Protein AF-A0A9E5L3S5-F1 (afdb_monomer_lite)

pLDDT: mean 83.5, std 21.83, range [33.69, 98.62]

Secondary structure (DSSP, 8-state):
------------------------------SSPPPP-----TT--HHHHHHHHHHHHHHHHHHHTT-HHHHHHHHHHHHHHH--HHHHHHHHHH--SHHHHHHHHHHHHHHHHTTSS-TTHHHHHHHHHHHHHHHHHHS--

Structure (mmCIF, N/CA/C/O backbone):
data_AF-A0A9E5L3S5-F1
#
_entry.id   AF-A0A9E5L3S5-F1
#
loop_
_atom_site.group_PDB
_atom_site.id
_atom_site.type_symbol
_atom_site.label_atom_id
_atom_site.label_alt_id
_atom_site.label_comp_id
_atom_site.label_asym_id
_atom_site.label_entity_id
_atom_site.label_seq_id
_atom_site.pdbx_PDB_ins_code
_atom_site.Cartn_x
_atom_site.Cartn_y
_atom_site.Cartn_z
_atom_site.occupancy
_atom_site.B_iso_or_equiv
_atom_site.auth_seq_id
_atom_site.auth_comp_id
_atom_site.auth_asym_id
_atom_site.auth_atom_id
_atom_site.pdbx_PDB_model_num
ATOM 1 N N . MET A 1 1 ? 26.745 26.133 58.848 1.00 43.78 1 MET A N 1
ATOM 2 C CA . MET A 1 1 ? 27.192 26.873 57.648 1.00 43.78 1 MET A CA 1
ATOM 3 C C . MET A 1 1 ? 26.079 26.795 56.617 1.00 43.78 1 MET A C 1
ATOM 5 O O . MET A 1 1 ? 25.645 25.698 56.298 1.00 43.78 1 MET A O 1
ATOM 9 N N . LYS A 1 2 ? 25.529 27.949 56.226 1.00 37.78 2 LYS A N 1
ATOM 10 C CA . LYS A 1 2 ? 24.415 28.080 55.278 1.00 37.78 2 LYS A CA 1
ATOM 11 C C . LYS A 1 2 ? 25.001 28.112 53.863 1.00 37.78 2 LYS A C 1
ATOM 13 O O . LYS A 1 2 ? 25.746 29.038 53.569 1.00 37.78 2 LYS A O 1
ATOM 18 N N . ASN A 1 3 ? 24.668 27.139 53.018 1.00 41.59 3 ASN A N 1
ATOM 19 C CA . ASN A 1 3 ? 24.926 27.225 51.579 1.00 41.59 3 ASN A CA 1
ATOM 20 C C . ASN A 1 3 ? 23.659 27.730 50.890 1.00 41.59 3 ASN A C 1
ATOM 22 O O . ASN A 1 3 ? 22.734 26.973 50.610 1.00 41.59 3 ASN A O 1
ATOM 26 N N . THR A 1 4 ? 23.616 29.037 50.662 1.00 42.75 4 THR A N 1
ATOM 27 C CA . THR A 1 4 ? 22.662 29.704 49.775 1.00 42.75 4 THR A CA 1
ATOM 28 C C . THR A 1 4 ? 23.167 29.585 48.341 1.00 42.75 4 THR A C 1
ATOM 30 O O . THR A 1 4 ? 24.116 30.268 47.963 1.00 42.75 4 THR A O 1
ATOM 33 N N . PHE A 1 5 ? 22.540 28.719 47.546 1.00 42.59 5 PHE A N 1
ATOM 34 C CA . PHE A 1 5 ? 22.671 28.756 46.092 1.00 42.59 5 PHE A CA 1
ATOM 35 C C . PHE A 1 5 ? 21.737 29.844 45.550 1.00 42.59 5 PHE A C 1
ATOM 37 O O . PHE A 1 5 ? 20.516 29.725 45.632 1.00 42.59 5 PHE A O 1
ATOM 44 N N . ASN A 1 6 ? 22.327 30.918 45.024 1.00 40.72 6 ASN A N 1
ATOM 45 C CA . ASN A 1 6 ? 21.635 31.920 44.221 1.00 40.72 6 ASN A CA 1
ATOM 46 C C . ASN A 1 6 ? 21.326 31.314 42.848 1.00 40.72 6 ASN A C 1
ATOM 48 O O . ASN A 1 6 ? 22.251 31.024 42.090 1.00 40.72 6 ASN A O 1
ATOM 52 N N . LEU A 1 7 ? 20.044 31.135 42.524 1.00 37.06 7 LEU A N 1
ATOM 53 C CA . LEU A 1 7 ? 19.601 30.818 41.168 1.00 37.06 7 LEU A CA 1
ATOM 54 C C . LEU A 1 7 ? 19.090 32.104 40.513 1.00 37.06 7 LEU A C 1
ATOM 56 O O . LEU A 1 7 ? 17.988 32.574 40.796 1.00 37.06 7 LEU A O 1
ATOM 60 N N . THR A 1 8 ? 19.918 32.696 39.661 1.00 41.88 8 THR A N 1
ATOM 61 C CA . THR A 1 8 ? 19.552 33.844 38.832 1.00 41.88 8 THR A CA 1
ATOM 62 C C . THR A 1 8 ? 18.956 33.358 37.508 1.00 41.88 8 THR A C 1
ATOM 64 O O . THR A 1 8 ? 19.587 32.585 36.797 1.00 41.88 8 THR A O 1
ATOM 67 N N . LEU A 1 9 ? 17.738 33.837 37.233 1.00 40.69 9 LEU A N 1
ATOM 68 C CA . LEU A 1 9 ? 17.038 34.050 35.955 1.00 40.69 9 LEU A CA 1
ATOM 69 C C . LEU A 1 9 ? 17.344 33.156 34.736 1.00 40.69 9 LEU A C 1
ATOM 71 O O . LEU A 1 9 ? 18.415 33.236 34.147 1.00 40.69 9 LEU A O 1
ATOM 75 N N . PHE A 1 10 ? 16.279 32.567 34.184 1.00 33.69 10 PHE A N 1
ATOM 76 C CA . PHE A 1 10 ? 16.020 32.632 32.741 1.00 33.69 10 PHE A CA 1
ATOM 77 C C . PHE A 1 10 ? 14.518 32.839 32.509 1.00 33.69 10 PHE A C 1
ATOM 79 O O . PHE A 1 10 ? 13.717 31.913 32.617 1.00 33.69 10 PHE A O 1
ATOM 86 N N . SER A 1 11 ? 14.124 34.081 32.226 1.00 44.00 11 SER A N 1
ATOM 87 C CA . SER A 1 11 ? 12.788 34.394 31.718 1.00 44.00 11 SER A CA 1
ATOM 88 C C . SER A 1 11 ? 12.725 33.953 30.259 1.00 44.00 11 SER A C 1
ATOM 90 O O . SER A 1 11 ? 13.373 34.556 29.407 1.00 44.00 11 SER A O 1
ATOM 92 N N . ILE A 1 12 ?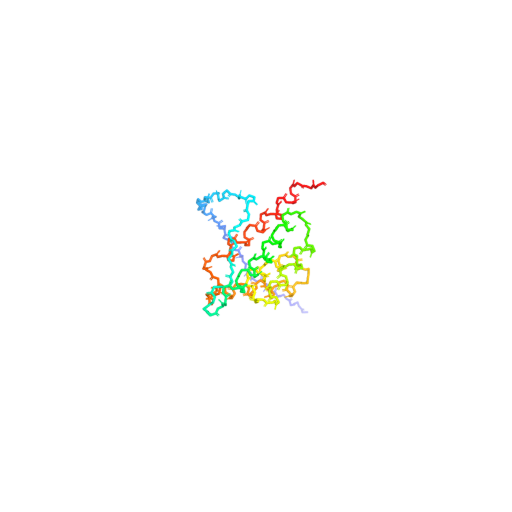 11.969 32.898 29.962 1.00 47.94 12 ILE A N 1
ATOM 93 C CA . ILE A 1 12 ? 11.659 32.521 28.581 1.00 47.94 12 ILE A CA 1
ATOM 94 C C . ILE A 1 12 ? 10.521 33.430 28.118 1.00 47.94 12 ILE A C 1
ATOM 96 O O . ILE A 1 12 ? 9.374 33.280 28.537 1.00 47.94 12 ILE A O 1
ATOM 100 N N . THR A 1 13 ? 10.845 34.406 27.276 1.00 49.91 13 THR A N 1
ATOM 101 C CA . THR A 1 13 ? 9.865 35.193 26.530 1.00 49.91 13 THR A CA 1
ATOM 102 C C . THR A 1 13 ? 9.142 34.275 25.548 1.00 49.91 13 THR A C 1
ATOM 104 O O . THR A 1 13 ? 9.743 33.705 24.639 1.00 49.91 13 THR A O 1
ATOM 107 N N . LEU A 1 14 ? 7.835 34.118 25.750 1.00 38.09 14 LEU A N 1
ATOM 108 C CA . LEU A 1 14 ? 6.951 33.362 24.873 1.00 38.09 14 LEU A CA 1
ATOM 109 C C . LEU A 1 14 ? 6.778 34.143 23.558 1.00 38.09 14 LEU A C 1
ATOM 111 O O . LEU A 1 14 ? 6.025 35.113 23.501 1.00 38.09 14 LEU A O 1
ATOM 115 N N . LEU A 1 15 ? 7.495 33.747 22.504 1.00 42.22 15 LEU A N 1
ATOM 116 C CA . LEU A 1 15 ? 7.208 34.215 21.148 1.00 42.22 15 LEU A CA 1
ATOM 117 C C . LEU A 1 15 ? 5.866 33.620 20.706 1.00 42.22 15 LEU A C 1
ATOM 119 O O . LEU A 1 15 ? 5.758 32.428 20.420 1.00 42.22 15 LEU A O 1
ATOM 123 N N . THR A 1 16 ? 4.834 34.456 20.655 1.00 43.75 16 THR A N 1
ATOM 124 C CA . THR A 1 16 ? 3.570 34.131 19.996 1.00 43.75 16 THR A CA 1
ATOM 125 C C . THR A 1 16 ? 3.814 34.059 18.492 1.00 43.75 16 THR A C 1
ATOM 127 O O . THR A 1 16 ? 4.000 35.086 17.840 1.00 43.75 16 THR A O 1
ATOM 130 N N . PHE A 1 17 ? 3.818 32.851 17.930 1.00 43.09 17 PHE A N 1
ATOM 131 C CA . PHE A 1 17 ? 3.741 32.674 16.486 1.00 43.09 17 PHE A CA 1
ATOM 132 C C . PHE A 1 17 ? 2.354 33.114 16.011 1.00 43.09 17 PHE A C 1
ATOM 134 O O . PHE A 1 17 ? 1.352 32.453 16.280 1.00 43.09 17 PHE A O 1
ATOM 141 N N . THR A 1 18 ? 2.287 34.228 15.286 1.00 44.19 18 THR A N 1
ATOM 142 C CA . THR A 1 18 ? 1.138 34.536 14.438 1.00 44.19 18 THR A CA 1
ATOM 143 C C . THR A 1 18 ? 1.186 33.5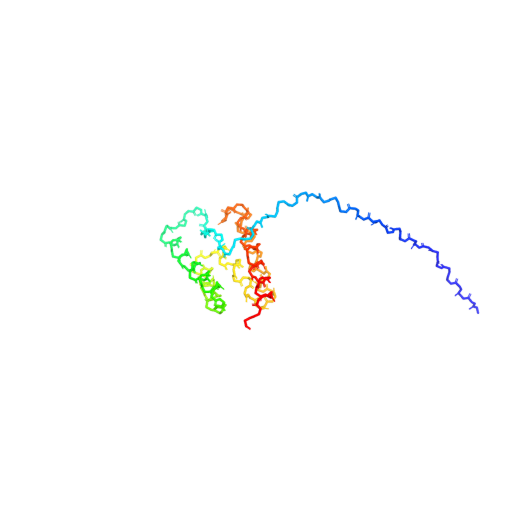83 13.252 1.00 44.19 18 THR A C 1
ATOM 145 O O . THR A 1 18 ? 2.002 33.752 12.346 1.00 44.19 18 THR A O 1
ATOM 148 N N . VAL A 1 19 ? 0.337 32.555 13.270 1.00 51.06 19 VAL A N 1
ATOM 149 C CA . VAL A 1 19 ? 0.064 31.749 12.080 1.00 51.06 19 VAL A CA 1
ATOM 150 C C . VAL A 1 19 ? -0.630 32.662 11.078 1.00 51.06 19 VAL A C 1
ATOM 152 O O . VAL A 1 19 ? -1.803 33.001 11.211 1.00 51.06 19 VAL A O 1
ATOM 155 N N . GLN A 1 20 ? 0.141 33.097 10.092 1.00 39.69 20 GLN A N 1
ATOM 156 C CA . GLN A 1 20 ? -0.354 33.719 8.881 1.00 39.69 20 GLN A CA 1
ATOM 157 C C . GLN A 1 20 ? -1.172 32.646 8.155 1.00 39.69 20 GLN A C 1
ATOM 159 O O . GLN A 1 20 ? -0.627 31.637 7.708 1.00 39.69 20 GLN A O 1
ATOM 164 N N . SER A 1 21 ? -2.493 32.819 8.120 1.00 41.12 21 SER A N 1
ATOM 165 C CA . SER A 1 21 ? -3.406 31.946 7.391 1.00 41.12 21 SER A CA 1
ATOM 166 C C . SER A 1 21 ? -3.099 32.056 5.897 1.00 41.12 21 SER A C 1
ATOM 168 O O . SER A 1 21 ? -3.608 32.933 5.200 1.00 41.12 21 SER A O 1
ATOM 170 N N . SER A 1 22 ? -2.220 31.196 5.395 1.00 41.56 22 SER A N 1
ATOM 171 C CA . SER A 1 22 ? -2.132 30.938 3.966 1.00 41.56 22 SER A CA 1
ATOM 172 C C . SER A 1 22 ? -3.447 30.296 3.544 1.00 41.56 22 SER A C 1
ATOM 174 O O . SER A 1 22 ? -3.859 29.311 4.154 1.00 41.56 22 SER A O 1
ATOM 176 N N . ASN A 1 23 ? -4.096 30.874 2.538 1.00 38.12 23 ASN A N 1
ATOM 177 C CA . ASN A 1 23 ? -5.315 30.374 1.914 1.00 38.12 23 ASN A CA 1
ATOM 178 C C . ASN A 1 23 ? -5.206 28.866 1.644 1.00 38.12 23 ASN A C 1
ATOM 180 O O . ASN A 1 23 ? -4.584 28.450 0.666 1.00 38.12 23 ASN A O 1
ATOM 184 N N . TYR A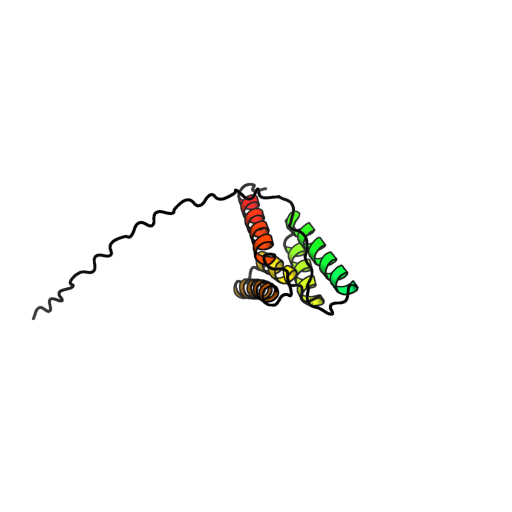 1 24 ? -5.796 28.051 2.516 1.00 42.34 24 TYR A N 1
ATOM 185 C CA . TYR A 1 24 ? -6.033 26.650 2.221 1.00 42.34 24 TYR A CA 1
ATOM 186 C C . TYR A 1 24 ? -7.183 26.636 1.225 1.00 42.34 24 TYR A C 1
ATOM 188 O O . TYR A 1 24 ? -8.330 26.902 1.575 1.00 42.34 24 TYR A O 1
ATOM 196 N N . LEU A 1 25 ? -6.859 26.367 -0.037 1.00 39.44 25 LEU A N 1
ATOM 197 C CA . LEU A 1 25 ? -7.802 25.680 -0.903 1.00 39.44 25 LEU A CA 1
ATOM 198 C C . LEU A 1 25 ? -8.221 24.430 -0.126 1.00 39.44 25 LEU A C 1
ATOM 200 O O . LEU A 1 25 ? -7.401 23.538 0.083 1.00 39.44 25 LEU A O 1
ATOM 204 N N . GLU A 1 26 ? -9.452 24.421 0.385 1.00 42.88 26 GLU A N 1
ATOM 205 C CA . GLU A 1 26 ? -10.101 23.204 0.854 1.00 42.88 26 GLU A CA 1
ATOM 206 C C . GLU A 1 26 ? -10.101 22.237 -0.331 1.00 42.88 26 GLU A C 1
ATOM 208 O O . GLU A 1 26 ? -10.943 22.320 -1.228 1.00 42.88 26 GLU A O 1
ATOM 213 N N . GLU A 1 27 ? -9.097 21.359 -0.388 1.00 51.12 27 GLU A N 1
ATOM 214 C CA . GLU A 1 27 ? -9.143 20.190 -1.249 1.00 51.12 27 GLU A CA 1
ATOM 215 C C . GLU A 1 27 ? -10.378 19.410 -0.814 1.00 51.12 27 GLU A C 1
ATOM 217 O O . GLU A 1 27 ? -10.453 18.847 0.279 1.00 51.12 27 GLU A O 1
ATOM 222 N N . THR A 1 28 ? -11.403 19.471 -1.655 1.00 48.69 28 THR A N 1
ATOM 223 C CA . THR A 1 28 ? -12.662 18.776 -1.451 1.00 48.69 28 THR A CA 1
ATOM 224 C C . THR A 1 28 ? -12.339 17.292 -1.382 1.00 48.69 28 THR A C 1
ATOM 226 O O . THR A 1 28 ? -11.940 16.684 -2.374 1.00 48.69 28 THR A O 1
ATOM 229 N N . PHE A 1 29 ? -12.468 16.712 -0.188 1.00 54.47 29 PHE A N 1
ATOM 230 C CA . PHE A 1 29 ? -12.296 15.282 0.005 1.00 54.47 29 PHE A CA 1
ATOM 231 C C . PHE A 1 29 ? -13.236 14.531 -0.943 1.00 54.47 29 PHE A C 1
ATOM 233 O O . PHE A 1 29 ? -14.455 14.709 -0.899 1.00 54.47 29 PHE A O 1
ATOM 240 N N . THR A 1 30 ? -12.675 13.674 -1.794 1.00 60.44 30 THR A N 1
ATOM 241 C CA . THR A 1 30 ? -13.463 12.747 -2.600 1.00 60.44 30 THR A CA 1
ATOM 242 C C . THR A 1 30 ? -13.524 11.403 -1.890 1.00 60.44 30 THR A C 1
ATOM 244 O O . THR A 1 30 ? -12.487 10.818 -1.590 1.00 60.44 30 THR A O 1
ATOM 247 N N . GLU A 1 31 ? -14.727 10.851 -1.696 1.00 70.06 31 GLU A N 1
ATOM 248 C CA . GLU A 1 31 ? -14.882 9.460 -1.227 1.00 70.06 31 GLU A CA 1
ATOM 249 C C . GLU A 1 31 ? -14.165 8.462 -2.149 1.00 70.06 31 GLU A C 1
ATOM 251 O O . GLU A 1 31 ? -13.737 7.388 -1.724 1.00 70.06 31 GLU A O 1
ATOM 256 N N . LYS A 1 32 ? -14.001 8.831 -3.424 1.00 86.56 32 LYS A N 1
ATOM 257 C CA . LYS A 1 32 ? -13.302 8.019 -4.413 1.00 86.56 32 LYS A CA 1
ATOM 258 C C . LYS A 1 32 ? -11.802 7.934 -4.099 1.00 86.56 32 LYS A C 1
ATOM 260 O O . LYS A 1 32 ? -11.185 8.972 -3.854 1.00 86.56 32 LYS A O 1
ATOM 265 N N . PRO A 1 33 ? -11.210 6.729 -4.160 1.00 91.50 33 PRO A N 1
ATOM 266 C CA . PRO A 1 33 ? -9.772 6.561 -4.022 1.00 91.50 33 PRO A CA 1
ATOM 267 C C . PRO A 1 33 ? -9.026 7.246 -5.178 1.00 91.50 33 PRO A C 1
ATOM 269 O O . PRO A 1 33 ? -9.559 7.307 -6.294 1.00 91.50 33 PRO A O 1
ATOM 272 N N . PRO A 1 34 ? -7.784 7.713 -4.954 1.00 94.25 34 PRO A N 1
ATOM 273 C CA . PRO A 1 34 ? -6.921 8.173 -6.034 1.00 94.25 34 PRO A CA 1
ATOM 274 C C . PRO A 1 34 ? -6.626 7.044 -7.032 1.00 94.25 34 PRO A C 1
ATOM 276 O O . PRO A 1 34 ? -6.781 5.857 -6.726 1.00 94.25 34 PRO A O 1
ATOM 279 N N . ALA A 1 35 ? -6.184 7.417 -8.235 1.00 95.19 35 ALA A N 1
ATOM 280 C CA . ALA A 1 35 ? -5.833 6.456 -9.275 1.00 95.19 35 ALA A CA 1
ATOM 281 C C . ALA A 1 35 ? -4.751 5.478 -8.792 1.00 95.19 35 ALA A C 1
ATOM 283 O O . ALA A 1 35 ? -3.762 5.877 -8.185 1.00 95.19 35 ALA A O 1
ATOM 284 N N . ILE A 1 36 ? -4.935 4.188 -9.077 1.00 96.19 36 ILE A N 1
ATOM 285 C CA . ILE A 1 36 ? -3.970 3.154 -8.700 1.00 96.19 36 ILE A CA 1
ATOM 286 C C . ILE A 1 36 ? -2.749 3.268 -9.608 1.00 96.19 36 ILE A C 1
ATOM 288 O O . ILE A 1 36 ? -2.865 3.152 -10.828 1.00 96.19 36 ILE A O 1
ATOM 292 N N . VAL A 1 37 ? -1.580 3.435 -8.995 1.00 93.75 37 VAL A N 1
ATOM 293 C CA . VAL A 1 37 ? -0.290 3.456 -9.683 1.00 93.75 37 VAL A CA 1
ATOM 294 C C . VAL A 1 37 ? 0.519 2.231 -9.269 1.00 93.75 37 VAL A C 1
ATOM 296 O O . VAL A 1 37 ? 0.809 2.027 -8.093 1.00 93.75 37 VAL A O 1
ATOM 299 N N . THR A 1 38 ? 0.852 1.390 -10.241 1.00 94.50 38 THR A N 1
ATOM 300 C CA . THR A 1 38 ? 1.749 0.241 -10.056 1.00 94.50 38 THR A CA 1
ATOM 301 C C . THR A 1 38 ? 3.202 0.690 -10.054 1.00 94.50 38 THR A C 1
ATOM 303 O O . THR A 1 38 ? 3.498 1.820 -10.440 1.00 94.50 38 THR A O 1
ATOM 306 N N . ASN A 1 39 ? 4.118 -0.200 -9.684 1.00 91.44 39 ASN A N 1
ATOM 307 C CA . ASN A 1 39 ? 5.545 0.094 -9.730 1.00 91.44 39 ASN A CA 1
ATOM 308 C C . ASN A 1 39 ? 5.976 0.590 -11.132 1.00 91.44 39 ASN A C 1
ATOM 310 O O . ASN A 1 39 ? 5.733 -0.071 -12.149 1.00 91.44 39 ASN A O 1
ATOM 314 N N . THR A 1 40 ? 6.578 1.783 -11.182 1.00 89.50 40 THR A N 1
ATOM 315 C CA . THR A 1 40 ? 6.971 2.470 -12.425 1.00 89.50 40 THR A CA 1
ATOM 316 C C . THR A 1 40 ? 8.414 2.221 -12.840 1.00 89.50 40 THR A C 1
ATOM 318 O O . THR A 1 40 ? 8.854 2.787 -13.842 1.00 89.50 40 THR A O 1
ATOM 321 N N . MET A 1 41 ? 9.155 1.388 -12.106 1.00 88.81 41 MET A N 1
ATOM 322 C CA . MET A 1 41 ? 10.516 1.027 -12.491 1.00 88.81 41 MET A CA 1
ATOM 323 C C . MET A 1 41 ? 10.540 0.408 -13.893 1.00 88.81 41 MET A C 1
ATOM 325 O O . MET A 1 41 ? 9.624 -0.311 -14.313 1.00 88.81 41 MET A O 1
ATOM 329 N N . ILE A 1 42 ? 11.608 0.718 -14.627 1.00 84.25 42 ILE A N 1
ATOM 330 C CA . ILE A 1 42 ? 11.845 0.189 -15.971 1.00 84.25 42 ILE A CA 1
ATOM 331 C C . ILE A 1 42 ? 11.933 -1.345 -15.877 1.00 84.25 42 ILE A C 1
ATOM 333 O O . ILE A 1 42 ? 12.291 -1.893 -14.838 1.00 84.25 42 ILE A O 1
ATOM 337 N N . GLU A 1 43 ? 11.590 -2.031 -16.968 1.00 87.56 43 GLU A N 1
ATOM 338 C CA . GLU A 1 43 ? 11.735 -3.488 -17.133 1.00 87.56 43 GLU A CA 1
ATOM 339 C C . GLU A 1 43 ? 10.716 -4.365 -16.390 1.00 87.56 43 GLU A C 1
ATOM 341 O O . GLU A 1 43 ? 10.708 -5.575 -16.606 1.00 87.56 43 GLU A O 1
ATOM 346 N N . ILE A 1 44 ? 9.785 -3.795 -15.615 1.00 87.94 44 ILE A N 1
ATOM 347 C CA . ILE A 1 44 ? 8.683 -4.584 -15.041 1.00 87.94 44 ILE A CA 1
ATOM 348 C C . ILE A 1 44 ? 7.723 -5.029 -16.159 1.00 87.94 44 ILE A C 1
ATOM 350 O O . ILE A 1 44 ? 7.143 -4.172 -16.841 1.00 87.94 44 ILE A O 1
ATOM 354 N N . PRO A 1 45 ? 7.491 -6.344 -16.347 1.00 93.62 45 PRO A N 1
ATOM 355 C CA . PRO A 1 45 ? 6.597 -6.846 -17.382 1.00 93.62 45 PRO A CA 1
ATOM 356 C C . PRO A 1 45 ? 5.156 -6.343 -17.227 1.00 93.62 45 PRO A C 1
ATOM 358 O O . PRO A 1 45 ? 4.573 -6.370 -16.144 1.00 93.62 45 PRO A O 1
ATOM 361 N N . GLU A 1 46 ? 4.497 -6.009 -18.339 1.00 93.19 46 GLU A N 1
ATOM 362 C CA . GLU A 1 46 ? 3.094 -5.548 -18.339 1.00 93.19 46 GLU A CA 1
ATOM 363 C C . GLU A 1 46 ? 2.097 -6.567 -17.762 1.00 93.19 46 GLU A C 1
ATOM 365 O O . GLU A 1 46 ? 0.990 -6.222 -17.344 1.00 93.19 46 GLU A O 1
ATOM 370 N N . LYS A 1 47 ? 2.453 -7.855 -17.754 1.00 95.56 47 LYS A N 1
ATOM 371 C CA . LYS A 1 47 ? 1.660 -8.890 -17.079 1.00 95.56 47 LYS A CA 1
ATOM 372 C C . LYS A 1 47 ? 1.717 -8.727 -15.557 1.00 95.56 47 LYS A C 1
ATOM 374 O O . LYS A 1 47 ? 0.690 -8.884 -14.902 1.00 95.56 47 LYS A O 1
ATOM 379 N N . GLU A 1 48 ? 2.888 -8.407 -15.017 1.00 95.38 48 GLU A N 1
ATOM 380 C CA . GLU A 1 48 ? 3.097 -8.202 -13.583 1.00 95.38 48 GLU A CA 1
ATOM 381 C C . GLU A 1 48 ? 2.439 -6.909 -13.123 1.00 95.38 48 GLU A C 1
ATOM 383 O O . GLU A 1 48 ? 1.674 -6.950 -12.168 1.00 95.38 48 GLU A O 1
ATOM 388 N N . LYS A 1 49 ? 2.579 -5.811 -13.879 1.00 95.56 49 LYS A N 1
ATOM 389 C CA . LYS A 1 49 ? 1.845 -4.565 -13.592 1.00 95.56 49 LYS A CA 1
ATOM 390 C C . LYS A 1 49 ? 0.335 -4.790 -13.538 1.00 95.56 49 LYS A C 1
ATOM 392 O O . LYS A 1 49 ? -0.337 -4.350 -12.611 1.00 95.56 49 LYS A O 1
ATOM 397 N N . ARG A 1 50 ? -0.228 -5.536 -14.495 1.00 96.88 50 ARG A N 1
ATOM 398 C CA . ARG A 1 50 ? -1.663 -5.874 -14.482 1.00 96.88 50 ARG A CA 1
ATOM 399 C C . ARG A 1 50 ? -2.064 -6.702 -13.262 1.00 96.88 50 ARG A C 1
ATOM 401 O O . ARG A 1 50 ? -3.145 -6.484 -12.714 1.00 96.88 50 ARG A O 1
ATOM 408 N N . ALA A 1 51 ? -1.223 -7.642 -12.841 1.00 97.50 51 ALA A N 1
ATOM 409 C CA . ALA A 1 51 ? -1.492 -8.474 -11.675 1.00 97.50 51 ALA A CA 1
ATOM 410 C C . ALA A 1 51 ? -1.361 -7.688 -10.357 1.00 97.50 51 ALA A C 1
ATOM 412 O O . ALA A 1 51 ? -2.243 -7.792 -9.503 1.00 97.50 51 ALA A O 1
ATOM 413 N N . GLU A 1 52 ? -0.338 -6.840 -10.234 1.00 98.06 52 GLU A N 1
ATOM 414 C CA . GLU A 1 52 ? -0.169 -5.888 -9.134 1.00 98.06 52 GLU A CA 1
ATOM 415 C C . GLU A 1 52 ? -1.397 -4.979 -9.026 1.00 98.06 52 GLU A C 1
ATOM 417 O O . GLU A 1 52 ? -2.040 -4.921 -7.977 1.00 98.06 52 GLU A O 1
ATOM 422 N N . HIS A 1 53 ? -1.784 -4.337 -10.132 1.00 98.12 53 HIS A N 1
ATOM 423 C CA . HIS A 1 53 ? -2.954 -3.467 -10.185 1.00 98.12 53 HIS A CA 1
ATOM 424 C C . HIS A 1 53 ? -4.224 -4.200 -9.739 1.00 98.12 53 HIS A C 1
ATOM 426 O O . HIS A 1 53 ? -5.033 -3.651 -8.993 1.00 98.12 53 HIS A O 1
ATOM 432 N N . ALA A 1 54 ? -4.421 -5.449 -10.174 1.00 98.31 54 ALA A N 1
ATOM 433 C CA . ALA A 1 54 ? -5.584 -6.238 -9.783 1.00 98.31 54 ALA A CA 1
ATOM 434 C C . ALA A 1 54 ? -5.623 -6.511 -8.270 1.00 98.31 54 ALA A C 1
ATOM 436 O O . ALA A 1 54 ? -6.697 -6.437 -7.673 1.00 98.31 54 ALA A O 1
ATOM 437 N N . LEU A 1 55 ? -4.478 -6.800 -7.642 1.00 98.62 55 LEU A N 1
ATOM 438 C CA . LEU A 1 55 ? -4.397 -6.964 -6.188 1.00 98.62 55 LEU A CA 1
ATOM 439 C C . LEU A 1 55 ? -4.642 -5.648 -5.451 1.00 98.62 55 LEU A C 1
ATOM 441 O O . LEU A 1 55 ? -5.451 -5.625 -4.527 1.00 98.62 55 LEU A O 1
ATOM 445 N N . LEU A 1 56 ? -4.013 -4.554 -5.889 1.00 98.50 56 LEU A N 1
ATOM 446 C CA . LEU A 1 56 ? -4.231 -3.226 -5.312 1.00 98.50 56 LEU A CA 1
ATOM 447 C C . LEU A 1 56 ? -5.704 -2.823 -5.395 1.00 98.50 56 LEU A C 1
ATOM 449 O O . LEU A 1 56 ? -6.268 -2.351 -4.410 1.00 98.50 56 LEU A O 1
ATOM 453 N N . LYS A 1 57 ? -6.352 -3.077 -6.537 1.00 98.50 57 LYS A N 1
ATOM 454 C CA . LYS A 1 57 ? -7.776 -2.798 -6.717 1.00 98.50 57 LYS A CA 1
ATOM 455 C C . LYS A 1 57 ? -8.631 -3.604 -5.741 1.00 98.50 57 LYS A C 1
ATOM 457 O O . LYS A 1 57 ? -9.478 -3.019 -5.077 1.00 98.50 57 LYS A O 1
ATOM 462 N N . LYS A 1 58 ? -8.404 -4.917 -5.623 1.00 98.56 58 LYS A N 1
ATOM 463 C CA . LYS A 1 58 ? -9.140 -5.757 -4.662 1.00 98.56 58 LYS A CA 1
ATOM 464 C C . LYS A 1 58 ? -8.944 -5.276 -3.224 1.00 98.56 58 LYS A C 1
ATOM 466 O O . LYS A 1 58 ? -9.914 -5.185 -2.481 1.00 98.56 58 LYS A O 1
ATOM 471 N N . GLY A 1 59 ? -7.714 -4.913 -2.857 1.00 98.44 59 GLY A N 1
ATOM 472 C CA . GLY A 1 59 ? -7.413 -4.369 -1.537 1.00 98.44 59 GLY A CA 1
ATOM 473 C C . GLY A 1 59 ? -8.143 -3.056 -1.260 1.00 98.44 59 GLY A C 1
ATOM 474 O O . GLY A 1 59 ? -8.727 -2.901 -0.193 1.00 98.44 59 GLY A O 1
ATOM 475 N N . ILE A 1 60 ? -8.180 -2.133 -2.226 1.00 98.06 60 ILE A N 1
ATOM 476 C CA . ILE A 1 60 ? -8.924 -0.869 -2.107 1.00 98.06 60 ILE A CA 1
ATOM 477 C C . ILE A 1 60 ? -10.435 -1.120 -2.030 1.00 98.06 60 ILE A C 1
ATOM 479 O O . ILE A 1 60 ? -11.106 -0.511 -1.198 1.00 98.06 60 ILE A O 1
ATOM 483 N N . ASP A 1 61 ? -10.974 -2.029 -2.848 1.00 97.62 61 ASP A N 1
ATOM 484 C CA . ASP A 1 61 ? -12.395 -2.393 -2.815 1.00 97.62 61 ASP A CA 1
ATOM 485 C C . ASP A 1 61 ? -12.787 -2.947 -1.424 1.00 97.62 61 ASP A C 1
ATOM 487 O O . ASP A 1 61 ? -13.810 -2.544 -0.869 1.00 97.62 61 ASP A O 1
ATOM 491 N N . ALA A 1 62 ? -11.964 -3.820 -0.829 1.00 98.06 62 ALA A N 1
ATOM 492 C CA . ALA A 1 62 ? -12.159 -4.340 0.529 1.00 98.06 62 ALA A CA 1
ATOM 493 C C . ALA A 1 62 ? -11.983 -3.249 1.606 1.00 98.06 62 ALA A C 1
ATOM 495 O O . ALA A 1 62 ? -12.770 -3.160 2.550 1.00 98.06 62 ALA A O 1
ATOM 496 N N . PHE A 1 63 ? -10.995 -2.362 1.445 1.00 96.88 63 PHE A N 1
ATOM 497 C CA . PHE A 1 63 ? -10.747 -1.237 2.352 1.00 96.88 63 PHE A CA 1
ATOM 498 C C . PHE A 1 63 ? -11.967 -0.311 2.440 1.00 96.88 63 PHE A C 1
ATOM 500 O O . PHE A 1 63 ? -12.412 0.023 3.538 1.00 96.88 63 PHE A O 1
ATOM 507 N N . LEU A 1 64 ? -12.561 0.035 1.293 1.00 94.56 64 LEU A N 1
ATOM 508 C CA . LEU A 1 64 ? -13.780 0.844 1.205 1.00 94.56 64 LEU A CA 1
ATOM 509 C C . LEU A 1 64 ? -14.982 0.177 1.889 1.00 94.56 64 LEU A C 1
ATOM 511 O O . LEU A 1 64 ? -15.788 0.858 2.523 1.00 94.56 64 LEU A O 1
ATOM 515 N N . LYS A 1 65 ? -15.078 -1.155 1.813 1.00 95.06 65 LYS A N 1
ATOM 516 C CA . LYS A 1 65 ? -16.097 -1.956 2.513 1.00 95.06 65 LYS A CA 1
ATOM 517 C C . LYS A 1 65 ? -15.815 -2.153 4.003 1.00 95.06 65 LYS A C 1
ATOM 519 O O . LYS A 1 65 ? -16.626 -2.766 4.690 1.00 95.06 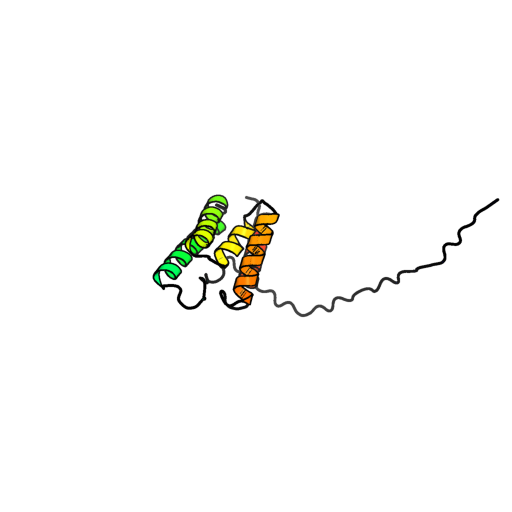65 LYS A O 1
ATOM 524 N N . ARG A 1 66 ? -14.700 -1.619 4.517 1.00 94.94 66 ARG A N 1
ATOM 525 C CA . ARG A 1 66 ? -14.227 -1.800 5.902 1.00 94.94 66 ARG A CA 1
ATOM 526 C C . ARG A 1 66 ? -13.839 -3.251 6.225 1.00 94.94 66 ARG A C 1
ATOM 528 O O . ARG A 1 66 ? -13.711 -3.624 7.388 1.00 94.94 66 ARG A O 1
ATOM 535 N N . GLU A 1 67 ? -13.585 -4.062 5.203 1.00 97.44 67 GLU A N 1
ATOM 536 C CA . GLU A 1 67 ? -13.098 -5.441 5.308 1.00 97.44 67 GLU A CA 1
ATOM 537 C C . GLU A 1 67 ? -11.565 -5.424 5.476 1.00 97.44 67 GLU A C 1
ATOM 539 O O . GLU A 1 67 ? -10.809 -5.911 4.638 1.00 97.44 67 GLU A O 1
ATOM 544 N N . PHE A 1 68 ? -11.074 -4.799 6.554 1.00 97.12 68 PHE A N 1
ATOM 545 C CA . PHE A 1 68 ? -9.655 -4.431 6.690 1.00 97.12 68 PHE A CA 1
ATOM 546 C C . PHE A 1 68 ? -8.681 -5.612 6.681 1.00 97.12 68 PHE A C 1
ATOM 548 O O . PHE A 1 68 ? -7.564 -5.476 6.188 1.00 97.12 68 PHE A O 1
ATOM 555 N N . PHE A 1 69 ? -9.085 -6.772 7.196 1.00 97.19 69 PHE A N 1
ATOM 556 C CA . PHE A 1 69 ? -8.242 -7.968 7.155 1.00 97.19 69 PHE A CA 1
ATOM 557 C C . PHE A 1 69 ? -8.047 -8.483 5.719 1.00 97.19 69 PHE A C 1
ATOM 559 O O . PHE A 1 69 ? -6.932 -8.834 5.326 1.00 97.19 69 PHE A O 1
ATOM 566 N N . ASP A 1 70 ? -9.111 -8.475 4.915 1.00 98.19 70 ASP A N 1
ATOM 567 C CA . ASP A 1 70 ? -9.050 -8.880 3.507 1.00 98.19 70 ASP A CA 1
ATOM 568 C C . ASP A 1 70 ? -8.271 -7.849 2.676 1.00 98.19 70 ASP A C 1
ATOM 570 O O . ASP A 1 70 ? -7.379 -8.191 1.897 1.00 98.19 70 ASP A O 1
ATOM 574 N N . ALA A 1 71 ? -8.494 -6.560 2.953 1.00 98.50 71 ALA A N 1
ATOM 575 C CA . ALA A 1 71 ? -7.718 -5.474 2.368 1.00 98.50 71 ALA A CA 1
ATOM 576 C C . ALA A 1 71 ? -6.211 -5.643 2.629 1.00 98.50 71 ALA A C 1
ATOM 578 O O . ALA A 1 71 ? -5.411 -5.642 1.690 1.00 98.50 71 ALA A O 1
ATOM 579 N N . LEU A 1 72 ? -5.819 -5.865 3.891 1.00 98.31 72 LEU A N 1
ATOM 580 C CA . LEU A 1 72 ? -4.427 -6.113 4.270 1.00 98.31 72 LEU A CA 1
ATOM 581 C C . LEU A 1 72 ? -3.861 -7.354 3.569 1.00 98.31 72 LEU A C 1
ATOM 583 O O . LEU A 1 72 ? -2.720 -7.323 3.107 1.00 98.31 72 LEU A O 1
ATOM 587 N N . THR A 1 73 ? -4.649 -8.422 3.430 1.00 98.19 73 THR A N 1
ATOM 588 C CA . THR A 1 73 ? -4.243 -9.642 2.712 1.00 98.19 73 THR A CA 1
ATOM 589 C C . THR A 1 73 ? -3.906 -9.343 1.250 1.00 98.19 73 THR A C 1
ATOM 591 O O . THR A 1 73 ? -2.876 -9.778 0.733 1.00 98.19 73 THR A O 1
ATOM 594 N N . HIS A 1 74 ? -4.725 -8.543 0.570 1.00 98.62 74 HIS A N 1
ATOM 595 C CA . HIS A 1 74 ? -4.455 -8.142 -0.809 1.00 98.62 74 HIS A CA 1
ATOM 596 C C . HIS A 1 74 ? -3.242 -7.214 -0.943 1.00 98.62 74 HIS A C 1
ATOM 598 O O . HIS A 1 74 ? -2.420 -7.421 -1.838 1.00 98.62 74 HIS A O 1
ATOM 604 N N . PHE A 1 75 ? -3.081 -6.237 -0.047 1.00 98.50 75 PHE A N 1
ATOM 605 C CA . PHE A 1 75 ? -1.933 -5.324 -0.075 1.00 98.50 75 PHE A CA 1
ATOM 606 C C . PHE A 1 75 ? -0.609 -6.031 0.236 1.00 98.50 75 PHE A C 1
ATOM 608 O O . PHE A 1 75 ? 0.388 -5.799 -0.448 1.00 98.50 75 PHE A O 1
ATOM 615 N N . THR A 1 76 ? -0.604 -6.942 1.212 1.00 97.62 76 THR A N 1
ATOM 616 C CA . THR A 1 76 ? 0.575 -7.760 1.543 1.00 97.62 76 THR A CA 1
ATOM 617 C C . THR A 1 76 ? 0.931 -8.735 0.425 1.00 97.62 76 THR A C 1
ATOM 619 O O . THR A 1 76 ? 2.110 -8.957 0.155 1.00 97.62 76 THR A O 1
ATOM 622 N N . LYS A 1 77 ? -0.063 -9.257 -0.302 1.00 98.06 77 LYS A N 1
ATOM 623 C CA . LYS A 1 77 ? 0.192 -10.043 -1.511 1.00 98.06 77 LYS A CA 1
ATOM 624 C C . LYS A 1 77 ? 0.775 -9.194 -2.641 1.00 98.06 77 LYS A C 1
ATOM 626 O O . LYS A 1 77 ? 1.712 -9.632 -3.296 1.00 98.06 77 LYS A O 1
ATOM 631 N N . ALA A 1 78 ? 0.281 -7.970 -2.847 1.00 97.81 78 ALA A N 1
ATOM 632 C CA . ALA A 1 78 ? 0.818 -7.069 -3.869 1.00 97.81 78 ALA A CA 1
ATOM 633 C C . ALA A 1 78 ? 2.285 -6.699 -3.598 1.00 97.81 78 ALA A C 1
ATOM 635 O O . ALA A 1 78 ? 3.106 -6.718 -4.514 1.00 97.81 78 ALA A O 1
ATOM 636 N N . LEU A 1 79 ? 2.635 -6.395 -2.342 1.00 95.38 79 LEU A N 1
ATOM 637 C CA . LEU A 1 79 ? 4.026 -6.103 -1.983 1.00 95.38 79 LEU A CA 1
ATOM 638 C C . LEU A 1 79 ? 4.916 -7.356 -1.983 1.00 95.38 79 LEU A C 1
ATOM 640 O O . LEU A 1 79 ? 6.080 -7.252 -2.353 1.00 95.38 79 LEU A O 1
ATOM 644 N N . GLY A 1 80 ? 4.388 -8.528 -1.610 1.00 94.81 80 GLY A N 1
ATOM 645 C CA . GLY A 1 80 ? 5.147 -9.781 -1.571 1.00 94.81 80 GLY A CA 1
ATOM 646 C C . GLY A 1 80 ? 5.447 -10.359 -2.954 1.00 94.81 80 GLY A C 1
ATOM 647 O O . GLY A 1 80 ? 6.576 -10.767 -3.209 1.00 94.81 80 GLY A O 1
ATOM 648 N N . ASP A 1 81 ? 4.458 -10.355 -3.850 1.00 96.06 81 ASP A N 1
ATOM 649 C CA . ASP A 1 81 ? 4.579 -10.975 -5.174 1.00 96.06 81 ASP A CA 1
ATOM 650 C C . ASP A 1 81 ? 5.184 -10.020 -6.219 1.00 96.06 81 ASP A C 1
ATOM 652 O O . ASP A 1 81 ? 5.812 -10.482 -7.168 1.00 96.06 81 ASP A O 1
ATOM 656 N N . TYR A 1 82 ? 4.995 -8.702 -6.059 1.00 95.19 82 TYR A N 1
ATOM 657 C CA . TYR A 1 82 ? 5.352 -7.703 -7.082 1.00 95.19 82 TYR A CA 1
ATOM 658 C C . TYR A 1 82 ? 6.191 -6.531 -6.557 1.00 95.19 82 TYR A C 1
ATOM 660 O O . TYR A 1 82 ? 6.469 -5.590 -7.297 1.00 95.19 82 TYR A O 1
ATOM 668 N N . GLY A 1 83 ? 6.573 -6.532 -5.275 1.00 93.75 83 GLY A N 1
ATOM 669 C CA . GLY A 1 83 ? 7.324 -5.417 -4.690 1.00 93.75 83 GLY A CA 1
ATOM 670 C C . GLY A 1 83 ? 6.559 -4.088 -4.707 1.00 93.75 83 GLY A C 1
ATOM 671 O O . GLY A 1 83 ? 7.186 -3.035 -4.756 1.00 93.75 83 GLY A O 1
ATOM 672 N N . SER A 1 84 ? 5.221 -4.132 -4.697 1.00 97.31 84 SER A N 1
ATOM 673 C CA . SER A 1 84 ? 4.338 -2.973 -4.872 1.00 97.31 84 SER A CA 1
ATOM 674 C C . SER A 1 84 ? 4.585 -1.840 -3.861 1.00 97.31 84 SER A C 1
ATOM 676 O O . SER A 1 84 ? 4.270 -2.002 -2.673 1.00 97.31 84 SER A O 1
ATOM 678 N N . PRO A 1 85 ? 5.046 -0.655 -4.308 1.00 97.12 85 PRO A N 1
ATOM 679 C CA . PRO A 1 85 ? 5.200 0.514 -3.443 1.00 97.12 85 PRO A CA 1
ATOM 680 C C . PRO A 1 85 ? 3.886 0.995 -2.813 1.00 97.12 85 PRO A C 1
ATOM 682 O O . PRO A 1 85 ? 3.843 1.300 -1.619 1.00 97.12 85 PRO A O 1
ATOM 685 N N . LEU A 1 86 ? 2.787 1.016 -3.580 1.00 97.44 86 LEU A N 1
ATOM 686 C CA . LEU A 1 86 ? 1.465 1.338 -3.030 1.00 97.44 86 LEU A CA 1
ATOM 687 C C . LEU A 1 86 ? 0.960 0.244 -2.084 1.00 97.44 86 LEU A C 1
ATOM 689 O O . LEU A 1 86 ? 0.312 0.559 -1.087 1.00 97.44 86 LEU A O 1
ATOM 693 N N . GLY A 1 87 ? 1.290 -1.024 -2.344 1.00 98.19 87 GLY A N 1
ATOM 694 C CA . GLY A 1 87 ? 1.002 -2.126 -1.426 1.00 98.19 87 GLY A CA 1
ATOM 695 C C . GLY A 1 87 ? 1.621 -1.892 -0.046 1.00 98.19 87 GLY A C 1
ATOM 696 O O . GLY A 1 87 ? 0.925 -2.016 0.961 1.00 98.19 87 GLY A O 1
ATOM 697 N N . TYR A 1 88 ? 2.888 -1.460 0.006 1.00 98.25 88 TYR A N 1
ATOM 698 C CA . TYR A 1 88 ? 3.544 -1.058 1.256 1.00 98.25 88 TYR A CA 1
ATOM 699 C C . TYR A 1 88 ? 2.810 0.085 1.964 1.00 98.25 88 TYR A C 1
ATOM 701 O O . TYR A 1 88 ? 2.562 -0.005 3.169 1.00 98.25 88 TYR A O 1
ATOM 709 N N . LEU A 1 89 ? 2.421 1.136 1.235 1.00 98.38 89 LEU A N 1
ATOM 710 C CA . LEU A 1 89 ? 1.696 2.267 1.816 1.00 98.38 89 LEU A CA 1
ATOM 711 C C . LEU A 1 89 ? 0.381 1.816 2.464 1.00 98.38 89 LEU A C 1
ATOM 713 O O . LEU A 1 89 ? 0.144 2.094 3.641 1.00 98.38 89 LEU A O 1
ATOM 717 N N . TYR A 1 90 ? -0.458 1.088 1.731 1.00 98.25 90 TYR A N 1
ATOM 718 C CA . TYR A 1 90 ? -1.755 0.659 2.248 1.00 98.25 90 TYR A CA 1
ATOM 719 C C . TYR A 1 90 ? -1.638 -0.369 3.375 1.00 98.25 90 TYR A C 1
ATOM 721 O O . TYR A 1 90 ? -2.356 -0.268 4.370 1.00 98.25 90 TYR A O 1
ATOM 729 N N . ALA A 1 91 ? -0.697 -1.313 3.276 1.00 98.25 91 ALA A N 1
ATOM 730 C CA . ALA A 1 91 ? -0.424 -2.248 4.362 1.00 98.25 91 ALA A CA 1
ATOM 731 C C . ALA A 1 91 ? 0.022 -1.510 5.635 1.00 98.25 91 ALA A C 1
ATOM 733 O O . ALA A 1 91 ? -0.432 -1.848 6.724 1.00 98.25 91 ALA A O 1
ATOM 734 N N . SER A 1 92 ? 0.834 -0.449 5.517 1.00 98.00 92 SER A N 1
ATOM 735 C CA . SER A 1 92 ? 1.258 0.356 6.673 1.00 98.00 92 SER A CA 1
ATOM 736 C C . SER A 1 92 ? 0.087 1.005 7.422 1.00 98.00 92 SER A C 1
ATOM 738 O O . SER A 1 92 ? 0.126 1.142 8.645 1.00 98.00 92 SER A O 1
ATOM 740 N N . ALA A 1 93 ? -0.975 1.385 6.708 1.00 96.81 93 ALA A N 1
ATOM 741 C CA . ALA A 1 93 ? -2.145 2.018 7.305 1.00 96.81 93 ALA A CA 1
ATOM 742 C C . ALA A 1 93 ? -2.974 1.045 8.156 1.00 96.81 93 ALA A C 1
ATOM 744 O O . ALA A 1 93 ? -3.590 1.467 9.134 1.00 96.81 93 ALA A O 1
ATOM 745 N N . LEU A 1 94 ? -2.968 -0.237 7.784 1.00 97.38 94 LEU A N 1
ATOM 746 C CA . LEU A 1 94 ? -3.728 -1.308 8.431 1.00 97.38 94 LEU A CA 1
ATOM 747 C C . LEU A 1 94 ? -2.908 -2.111 9.448 1.00 97.38 94 LEU A C 1
ATOM 749 O O . LEU A 1 94 ? -3.473 -2.851 10.249 1.00 97.38 94 LEU A O 1
ATOM 753 N N . GLU A 1 95 ? -1.585 -1.975 9.420 1.00 95.62 95 GLU A N 1
ATOM 754 C CA . GLU A 1 95 ? -0.684 -2.681 10.320 1.00 95.62 95 GLU A CA 1
ATOM 755 C C . GLU A 1 95 ? -0.816 -2.191 11.771 1.00 95.62 95 GLU A C 1
ATOM 757 O O . GLU A 1 95 ? -0.894 -0.991 12.058 1.00 95.62 95 GLU A O 1
ATOM 762 N N . THR A 1 96 ? -0.786 -3.145 12.701 1.00 93.38 96 THR A N 1
ATOM 763 C CA . THR A 1 96 ? -0.912 -2.905 14.144 1.00 93.38 96 THR A CA 1
ATOM 764 C C . THR A 1 96 ? 0.443 -2.869 14.841 1.00 93.38 96 THR A C 1
ATOM 766 O O . THR A 1 96 ? 0.607 -2.147 15.824 1.00 93.38 96 THR A O 1
ATOM 769 N N . ALA A 1 97 ? 1.440 -3.592 14.318 1.00 95.50 97 ALA A N 1
ATOM 770 C CA . ALA A 1 97 ? 2.797 -3.582 14.842 1.00 95.50 97 ALA A CA 1
ATOM 771 C C . ALA A 1 97 ? 3.505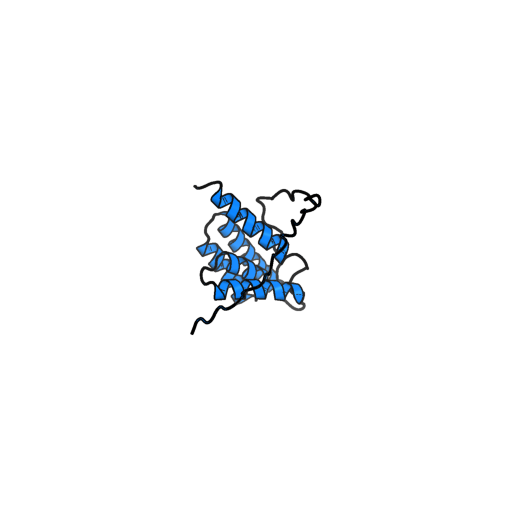 -2.256 14.484 1.00 95.50 97 ALA A C 1
ATOM 773 O O . ALA A 1 97 ? 3.806 -2.027 13.305 1.00 95.50 97 ALA A O 1
ATOM 774 N N . PRO A 1 98 ? 3.861 -1.392 15.462 1.00 95.00 98 PRO A N 1
ATOM 775 C CA . PRO A 1 98 ? 4.372 -0.047 15.172 1.00 95.00 98 PRO A CA 1
ATOM 776 C C . PRO A 1 98 ? 5.642 -0.042 14.314 1.00 95.00 98 PRO A C 1
ATOM 778 O 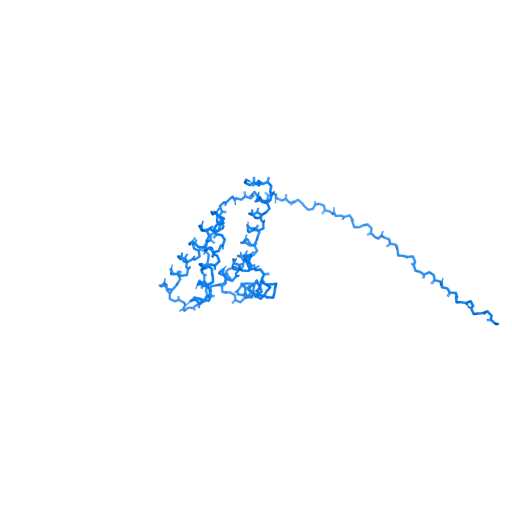O . PRO A 1 98 ? 5.802 0.797 13.431 1.00 95.00 98 PRO A O 1
ATOM 781 N N . GLN A 1 99 ? 6.538 -1.005 14.540 1.00 96.19 99 GLN A N 1
ATOM 782 C CA . GLN A 1 99 ? 7.787 -1.116 13.784 1.00 96.19 99 GLN A CA 1
ATOM 783 C C . GLN A 1 99 ? 7.541 -1.509 12.322 1.00 96.19 99 GLN A C 1
ATOM 785 O O . GLN A 1 99 ? 8.146 -0.930 11.420 1.00 96.19 99 GLN A O 1
ATOM 790 N N . THR A 1 100 ? 6.638 -2.464 12.074 1.00 95.44 100 THR A N 1
ATOM 791 C CA . THR A 1 100 ? 6.283 -2.899 10.715 1.00 95.44 100 THR A CA 1
ATOM 792 C C . THR A 1 100 ? 5.580 -1.780 9.961 1.00 95.44 100 THR A C 1
ATOM 794 O O . THR A 1 100 ? 5.966 -1.483 8.832 1.00 95.44 100 THR A O 1
ATOM 797 N N . LYS A 1 101 ? 4.635 -1.096 10.615 1.00 96.50 101 LYS A N 1
ATOM 798 C CA . LYS A 1 101 ? 3.955 0.082 10.073 1.00 96.50 101 LYS A CA 1
ATOM 799 C C . LYS A 1 101 ? 4.946 1.144 9.601 1.00 96.50 101 LYS A C 1
ATOM 801 O O . LYS A 1 101 ? 4.920 1.530 8.434 1.00 96.50 101 LYS A O 1
ATOM 806 N N . THR A 1 102 ? 5.854 1.573 10.478 1.00 97.44 102 THR A N 1
ATOM 807 C CA . THR A 1 102 ? 6.865 2.586 10.141 1.00 97.44 102 THR A CA 1
ATOM 808 C C . THR A 1 102 ? 7.763 2.122 9.000 1.00 97.44 102 THR A C 1
ATOM 810 O O . THR A 1 102 ? 8.006 2.879 8.064 1.00 97.44 102 THR A O 1
ATOM 813 N N . ARG A 1 103 ? 8.223 0.865 9.033 1.00 97.81 103 ARG A N 1
ATOM 814 C CA . ARG A 1 103 ? 9.072 0.307 7.975 1.00 97.81 103 ARG A CA 1
ATOM 815 C C . ARG A 1 103 ? 8.370 0.320 6.617 1.00 97.81 103 ARG A C 1
ATOM 817 O O . ARG A 1 103 ? 8.969 0.749 5.640 1.00 97.81 103 ARG A O 1
ATOM 824 N N . TYR A 1 104 ? 7.120 -0.128 6.547 1.00 98.19 104 TYR A N 1
ATOM 825 C CA . TYR A 1 104 ? 6.357 -0.154 5.298 1.00 98.19 104 TYR A CA 1
ATOM 826 C C . TYR A 1 104 ? 6.100 1.246 4.747 1.00 98.19 104 TYR A C 1
ATOM 828 O O . TYR A 1 104 ? 6.325 1.483 3.562 1.00 98.19 104 TYR A O 1
ATOM 836 N N . TYR A 1 105 ? 5.719 2.191 5.606 1.00 98.06 105 TYR A N 1
ATOM 837 C CA . TYR A 1 105 ? 5.536 3.577 5.188 1.00 98.06 105 TYR A CA 1
ATOM 838 C C . TYR A 1 105 ? 6.832 4.180 4.618 1.00 98.06 105 TYR A C 1
ATOM 840 O O . TYR A 1 105 ? 6.818 4.767 3.537 1.00 98.06 105 TYR A O 1
ATOM 848 N N . LEU A 1 106 ? 7.971 3.962 5.288 1.00 98.00 106 LEU A N 1
ATOM 849 C CA . LEU A 1 106 ? 9.278 4.421 4.809 1.00 98.00 106 LEU A CA 1
ATOM 850 C C . LEU A 1 106 ? 9.666 3.794 3.466 1.00 98.00 106 LEU A C 1
ATOM 852 O O . LEU A 1 106 ? 10.210 4.490 2.613 1.00 98.00 106 LEU A O 1
ATOM 856 N N . ILE A 1 107 ? 9.377 2.507 3.254 1.00 97.38 107 ILE A N 1
ATOM 857 C CA . ILE A 1 107 ? 9.632 1.846 1.966 1.00 97.38 107 ILE A CA 1
ATOM 858 C C . ILE A 1 107 ? 8.825 2.519 0.851 1.00 97.38 107 ILE A C 1
ATOM 860 O O . ILE A 1 107 ? 9.394 2.823 -0.193 1.00 97.38 107 ILE A O 1
ATOM 864 N N . ALA A 1 108 ? 7.541 2.812 1.075 1.00 97.81 108 ALA A N 1
ATOM 865 C CA . ALA A 1 108 ? 6.720 3.510 0.087 1.00 97.81 108 ALA A CA 1
ATOM 866 C C . ALA A 1 108 ? 7.262 4.918 -0.228 1.00 97.81 108 ALA A C 1
ATOM 868 O O . ALA A 1 108 ? 7.360 5.289 -1.395 1.00 97.81 108 ALA A O 1
ATOM 869 N N . GLN A 1 109 ? 7.684 5.677 0.792 1.00 98.12 109 GLN A N 1
ATOM 870 C CA . GLN A 1 109 ? 8.309 6.992 0.598 1.00 98.12 109 GLN A CA 1
ATOM 871 C C . GLN A 1 109 ? 9.617 6.905 -0.195 1.00 98.12 109 GLN A C 1
ATOM 873 O O . GLN A 1 109 ? 9.833 7.684 -1.119 1.00 98.12 109 GLN A O 1
ATOM 878 N N . LYS A 1 110 ? 10.483 5.938 0.131 1.00 97.88 110 LYS A N 1
ATOM 879 C CA . LYS A 1 110 ? 11.733 5.726 -0.607 1.00 97.88 110 LYS A CA 1
ATOM 880 C C . LYS A 1 110 ? 11.481 5.282 -2.041 1.00 97.88 110 LYS A C 1
ATOM 882 O O . LYS A 1 110 ? 12.184 5.728 -2.937 1.00 97.88 110 LYS A O 1
ATOM 887 N N . ALA A 1 111 ? 10.474 4.451 -2.278 1.00 96.38 111 ALA A N 1
ATOM 888 C CA . ALA A 1 111 ? 10.095 4.050 -3.625 1.00 96.38 111 ALA A CA 1
ATOM 889 C C . ALA A 1 111 ? 9.693 5.257 -4.493 1.00 96.38 111 ALA A C 1
ATOM 891 O O . ALA A 1 111 ? 10.103 5.333 -5.646 1.00 96.38 111 ALA A O 1
ATOM 892 N N . GLU A 1 112 ? 8.966 6.231 -3.942 1.00 97.06 112 GLU A N 1
ATOM 893 C CA . GLU A 1 112 ? 8.691 7.500 -4.631 1.00 97.06 112 GLU A CA 1
ATOM 894 C C . GLU A 1 112 ? 9.970 8.319 -4.875 1.00 97.06 112 GLU A C 1
ATOM 896 O O . GLU A 1 112 ? 10.211 8.754 -5.997 1.00 97.06 112 GLU A O 1
ATOM 901 N N . GLU A 1 113 ? 10.828 8.470 -3.861 1.00 96.81 113 GLU A N 1
ATOM 902 C CA . GLU A 1 113 ? 12.106 9.198 -3.967 1.00 96.81 113 GLU A CA 1
ATOM 903 C C . GLU A 1 113 ? 13.029 8.622 -5.055 1.00 96.81 113 GLU A C 1
ATOM 905 O O . GLU A 1 113 ? 13.707 9.372 -5.755 1.00 96.81 113 GLU A O 1
ATOM 910 N N . PHE A 1 114 ? 13.026 7.298 -5.229 1.00 95.69 114 PHE A N 1
ATOM 911 C CA . PHE A 1 114 ? 13.834 6.594 -6.226 1.00 95.69 114 PHE A CA 1
ATOM 912 C C . PHE A 1 114 ? 13.123 6.370 -7.573 1.00 95.69 114 PHE A C 1
ATOM 914 O O . PHE A 1 114 ? 13.686 5.717 -8.449 1.00 95.69 114 PHE A O 1
ATOM 921 N N . GLY A 1 115 ? 11.917 6.913 -7.773 1.00 93.81 115 GLY A N 1
ATOM 922 C CA . GLY A 1 115 ? 11.216 6.881 -9.065 1.00 93.81 115 GLY A CA 1
ATOM 923 C C . GLY A 1 115 ? 10.436 5.596 -9.374 1.00 93.81 115 GLY A C 1
ATOM 924 O O . GLY A 1 115 ? 9.987 5.406 -10.505 1.00 93.81 115 GLY A O 1
ATOM 925 N N . ALA A 1 116 ? 10.228 4.729 -8.381 1.00 94.88 116 ALA A N 1
ATOM 926 C CA . ALA A 1 116 ? 9.321 3.581 -8.477 1.00 94.88 116 ALA A CA 1
ATOM 927 C C . ALA A 1 116 ? 7.838 3.974 -8.325 1.00 94.88 116 ALA A C 1
ATOM 929 O O . ALA A 1 116 ? 6.953 3.155 -8.583 1.00 94.88 116 ALA A O 1
ATOM 930 N N . LEU A 1 117 ? 7.571 5.222 -7.922 1.00 96.19 117 LEU A N 1
ATOM 931 C CA . LEU A 1 117 ? 6.281 5.896 -8.038 1.00 96.19 117 LEU A CA 1
ATOM 932 C C . LEU A 1 117 ? 6.482 7.321 -8.585 1.00 96.19 117 LEU A C 1
ATOM 934 O O . LEU A 1 117 ? 7.522 7.930 -8.327 1.00 96.19 117 LEU A O 1
ATOM 938 N N . PRO A 1 118 ? 5.482 7.902 -9.272 1.00 95.75 118 PRO A N 1
ATOM 939 C CA . PRO A 1 118 ? 5.461 9.324 -9.595 1.00 95.75 118 PRO A CA 1
ATOM 940 C C . PRO A 1 118 ? 5.469 10.192 -8.332 1.00 95.75 118 PRO A C 1
ATOM 942 O O . PRO A 1 118 ? 4.826 9.853 -7.337 1.00 95.75 118 PRO A O 1
ATOM 945 N N . ALA A 1 119 ? 6.129 11.347 -8.394 1.00 95.56 119 ALA A N 1
ATOM 946 C CA . ALA A 1 119 ? 6.205 12.277 -7.272 1.00 95.56 119 ALA A CA 1
ATOM 947 C C . ALA A 1 119 ? 4.814 12.740 -6.798 1.00 95.56 119 ALA A C 1
ATOM 949 O O . ALA A 1 119 ? 3.971 13.140 -7.601 1.00 95.56 119 ALA A O 1
ATOM 950 N N . GLY A 1 120 ? 4.594 12.723 -5.482 1.00 95.50 120 GLY A N 1
ATOM 951 C CA . GLY A 1 120 ? 3.345 13.140 -4.842 1.00 95.50 120 GLY A CA 1
ATOM 952 C C . GLY A 1 120 ? 2.324 12.016 -4.657 1.00 95.50 120 GLY A C 1
ATOM 953 O O . GLY A 1 120 ? 1.381 12.194 -3.885 1.00 95.50 120 GLY A O 1
ATOM 954 N N . THR A 1 121 ? 2.531 10.852 -5.277 1.00 96.38 121 THR A N 1
ATOM 955 C CA . THR A 1 121 ? 1.673 9.670 -5.128 1.00 96.38 121 THR A CA 1
ATOM 956 C C . THR A 1 121 ? 1.502 9.295 -3.655 1.00 96.38 121 THR A C 1
ATOM 958 O O . THR A 1 121 ? 0.376 9.172 -3.171 1.00 96.38 121 THR A O 1
ATOM 961 N N . VAL A 1 122 ? 2.595 9.170 -2.896 1.00 97.06 122 VAL A N 1
ATOM 962 C CA . VAL A 1 122 ? 2.527 8.740 -1.490 1.00 97.06 122 VAL A CA 1
ATOM 963 C C . VAL A 1 122 ? 1.741 9.744 -0.652 1.00 97.06 122 VAL A C 1
ATOM 965 O O . VAL A 1 122 ? 0.885 9.347 0.140 1.00 97.06 122 VAL A O 1
ATOM 968 N N . LYS A 1 123 ? 1.977 11.045 -0.860 1.00 96.31 123 LYS A N 1
ATOM 969 C CA . LYS A 1 123 ? 1.247 12.115 -0.168 1.00 96.31 123 LYS A CA 1
ATOM 970 C C . LYS A 1 123 ? -0.252 12.040 -0.465 1.00 96.31 123 LYS A C 1
ATOM 972 O O . LYS A 1 123 ? -1.045 11.995 0.474 1.00 96.31 123 LYS A O 1
ATOM 977 N N . THR A 1 124 ? -0.634 11.995 -1.742 1.00 96.12 124 THR A N 1
ATOM 978 C CA . THR A 1 124 ? -2.037 11.965 -2.177 1.00 96.12 124 THR A CA 1
ATOM 979 C C . THR A 1 124 ? -2.781 10.762 -1.601 1.00 96.12 124 THR A C 1
ATOM 981 O O . THR A 1 124 ? -3.856 10.911 -1.021 1.00 96.12 124 THR A O 1
ATOM 984 N N . HIS A 1 125 ? -2.196 9.568 -1.694 1.00 97.31 125 HIS A N 1
ATOM 985 C CA . HIS A 1 125 ? -2.814 8.362 -1.151 1.00 97.31 125 HIS A CA 1
ATOM 986 C C . HIS A 1 125 ? -2.880 8.379 0.382 1.00 97.31 125 HIS A C 1
ATOM 988 O O . HIS A 1 125 ? -3.908 8.011 0.948 1.00 97.31 125 HIS A O 1
ATOM 994 N N . ASN A 1 126 ? -1.834 8.851 1.068 1.00 96.50 126 ASN A N 1
ATOM 995 C CA . ASN A 1 126 ? -1.841 8.947 2.527 1.00 96.50 126 ASN A CA 1
ATOM 996 C C . ASN A 1 126 ? -2.900 9.937 3.043 1.00 96.50 126 ASN A C 1
ATOM 998 O O . ASN A 1 126 ? -3.582 9.636 4.020 1.00 96.50 126 ASN A O 1
ATOM 1002 N N . MET A 1 127 ? -3.086 11.079 2.373 1.00 96.00 127 MET A N 1
ATOM 1003 C CA . MET A 1 127 ? -4.155 12.032 2.705 1.00 96.00 127 MET A CA 1
ATOM 1004 C C . MET A 1 127 ? -5.540 11.394 2.563 1.00 96.00 127 MET A C 1
ATOM 1006 O O . MET A 1 127 ? -6.365 11.500 3.470 1.00 96.00 127 MET A O 1
ATOM 1010 N N . TRP A 1 128 ? -5.783 10.660 1.472 1.00 95.94 128 TRP A N 1
ATOM 1011 C CA . TRP A 1 128 ? -7.043 9.936 1.287 1.00 95.94 128 TRP A CA 1
ATOM 1012 C C . TRP A 1 128 ? -7.295 8.905 2.402 1.00 95.94 128 TRP A C 1
ATOM 1014 O O . TRP A 1 128 ? -8.390 8.868 2.964 1.00 95.94 128 TRP A O 1
ATOM 1024 N N . ILE A 1 129 ? -6.279 8.119 2.782 1.00 96.12 129 ILE A N 1
ATOM 1025 C CA . ILE A 1 129 ? -6.362 7.149 3.890 1.00 96.12 129 ILE A CA 1
ATOM 1026 C C . ILE A 1 129 ? -6.717 7.847 5.211 1.00 96.12 129 ILE A C 1
ATOM 1028 O O . ILE A 1 129 ? -7.591 7.382 5.945 1.00 96.12 129 ILE A O 1
ATOM 1032 N N . GLN A 1 130 ? -6.037 8.952 5.531 1.00 94.44 130 GLN A N 1
ATOM 1033 C CA . GLN A 1 130 ? -6.269 9.705 6.767 1.00 94.44 130 GLN A CA 1
ATOM 1034 C C . GLN A 1 130 ? -7.710 10.210 6.838 1.00 94.44 130 GLN A C 1
ATOM 1036 O O . GLN A 1 130 ? -8.404 9.936 7.819 1.00 94.44 130 GLN A O 1
ATOM 1041 N N . HIS A 1 131 ? -8.190 10.846 5.770 1.00 92.44 131 HIS A N 1
ATOM 1042 C CA . HIS A 1 131 ? -9.563 11.333 5.707 1.00 92.44 131 HIS A CA 1
ATOM 1043 C C . HIS A 1 131 ? -10.602 10.211 5.758 1.00 92.44 131 HIS A C 1
ATOM 1045 O O . HIS A 1 131 ? -11.627 10.359 6.425 1.00 92.44 131 HIS A O 1
ATOM 1051 N N . PHE A 1 132 ? -10.342 9.063 5.125 1.00 93.06 132 PHE A N 1
ATOM 1052 C CA . PHE A 1 132 ? -11.216 7.898 5.241 1.00 93.06 132 PHE A CA 1
ATOM 1053 C C . PHE A 1 132 ? -11.402 7.486 6.711 1.00 93.06 132 PHE A C 1
ATOM 1055 O O . PHE A 1 132 ? -12.534 7.360 7.184 1.00 93.06 132 PHE A O 1
ATOM 1062 N N . PHE A 1 133 ? -10.311 7.351 7.471 1.00 92.69 133 PHE A N 1
ATOM 1063 C CA . PHE A 1 133 ? -10.393 7.006 8.894 1.00 92.69 133 PHE A CA 1
ATOM 1064 C C . PHE A 1 133 ? -11.001 8.115 9.760 1.00 92.69 133 PHE A C 1
ATOM 1066 O O . PHE A 1 133 ? -11.680 7.817 10.742 1.00 92.69 133 PHE A O 1
ATOM 1073 N N . GLU A 1 134 ? -10.788 9.387 9.429 1.00 91.50 134 GLU A N 1
ATOM 1074 C CA . GLU A 1 134 ? -11.457 10.503 10.106 1.00 91.50 134 GLU A CA 1
ATOM 1075 C C . GLU A 1 134 ? -12.975 10.454 9.920 1.00 91.50 134 GLU A C 1
ATOM 1077 O O . GLU A 1 134 ? -13.720 10.635 10.884 1.00 91.50 134 GLU A O 1
ATOM 1082 N N . ASN A 1 135 ? -13.441 10.153 8.709 1.00 87.25 135 ASN A N 1
ATOM 1083 C CA . ASN A 1 135 ? -14.865 10.034 8.413 1.00 87.25 135 ASN A CA 1
ATOM 1084 C C . ASN A 1 135 ? -15.495 8.819 9.101 1.00 87.25 135 ASN A C 1
ATOM 1086 O O . ASN A 1 135 ? -16.605 8.922 9.624 1.00 87.25 135 ASN A O 1
ATOM 1090 N N . LEU A 1 136 ? -14.765 7.704 9.210 1.00 85.88 136 LEU A N 1
ATOM 1091 C CA . LEU A 1 136 ? -15.204 6.554 10.007 1.00 85.88 136 LEU A CA 1
ATOM 1092 C C . LEU A 1 136 ? -15.433 6.904 11.481 1.00 85.88 136 LEU A C 1
ATOM 1094 O O . LEU A 1 136 ? -16.382 6.409 12.081 1.00 85.88 136 LEU A O 1
ATOM 1098 N N . LYS A 1 137 ? -14.602 7.774 12.067 1.00 84.81 137 LYS A N 1
ATOM 1099 C CA . LYS A 1 137 ? -14.777 8.220 13.461 1.00 84.81 137 LYS A CA 1
ATOM 1100 C C . LYS A 1 137 ? -16.011 9.106 13.646 1.00 84.81 137 LYS A C 1
ATOM 1102 O O . LYS A 1 137 ? -16.596 9.100 14.723 1.00 84.81 137 LYS A O 1
ATOM 1107 N N . LYS A 1 138 ? -16.382 9.884 12.623 1.00 81.44 138 LYS A N 1
ATOM 1108 C CA . LYS A 1 138 ? -17.527 10.814 12.656 1.00 81.44 138 LYS A CA 1
ATOM 1109 C C . LYS A 1 138 ? -18.869 10.125 12.408 1.00 81.44 138 LYS A C 1
ATOM 1111 O O . LYS A 1 138 ? -19.891 10.638 12.847 1.00 81.44 138 LYS A O 1
ATOM 1116 N N . SER A 1 139 ? -18.864 8.984 11.723 1.00 65.44 139 SER A N 1
ATOM 1117 C CA . SER A 1 139 ? -20.058 8.189 11.432 1.00 65.44 139 SER A CA 1
ATOM 1118 C C . SER A 1 139 ? -19.907 6.777 12.009 1.00 65.44 139 SER A C 1
ATOM 1120 O O . SER A 1 139 ? -19.699 5.830 11.237 1.00 65.44 139 SER A O 1
ATOM 1122 N N . PRO A 1 140 ? -19.976 6.618 13.348 1.00 57.97 140 PRO A N 1
ATOM 1123 C CA . PRO A 1 140 ? -20.006 5.293 13.951 1.00 57.97 140 PRO A CA 1
ATOM 1124 C C . PRO A 1 140 ? -21.215 4.530 13.395 1.00 57.97 140 PRO A C 1
ATOM 1126 O O . PRO A 1 140 ? -22.309 5.087 13.293 1.00 57.97 140 PRO A O 1
ATOM 1129 N N . ALA A 1 141 ? -20.962 3.303 12.939 1.00 57.94 141 ALA A N 1
ATOM 1130 C CA . ALA A 1 141 ? -21.992 2.387 12.458 1.00 57.94 141 ALA A CA 1
ATOM 1131 C C . ALA A 1 141 ? -22.939 1.967 13.588 1.00 57.94 141 ALA A C 1
ATOM 1133 O O . ALA A 1 141 ? -22.465 1.907 14.747 1.00 57.94 141 ALA A O 1
#

Foldseek 3Di:
DDDDDDDDDDDDDDPDDPPPPDDPPPPPQDLDAPDDDWFPDPPDDPVLSVVLSVLQVQLVVCVSVVVLVSSLVSLCCSCVVRVGLVSLLSNLLSDPPPVSSVVSLVSSVVSCVVRRDPPCVSVRRVVNSVVVVVVCVVDPD

Radius of gyration: 22.22 Å; chains: 1; bounding box: 49×46×76 Å

Sequence (141 aa):
MKNTFNLTLFSITLLTFTVQSSNYLEETFTEKPPAIVTNTMIEIPEKEKRAEHALLKKGIDAFLKREFFDALTHFTKALGDYGSPLGYLYASALETAPQTKTRYYLIAQKAEEFGALPAGTVKTHNMWIQHFFENLKKSPA